Protein AF-A0A060BR61-F1 (afdb_monomer)

Structure (mmCIF, N/CA/C/O backbone)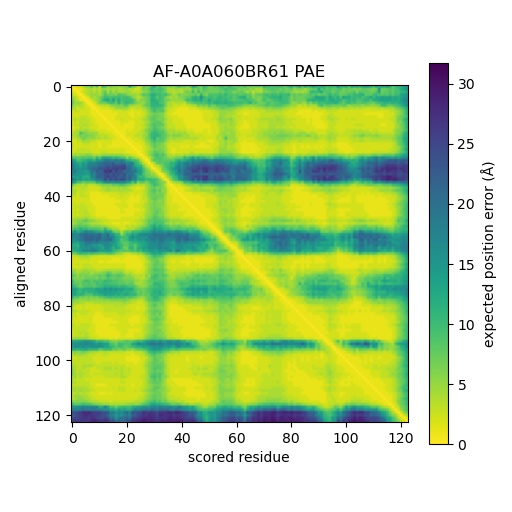:
data_AF-A0A060BR61-F1
#
_entry.id   AF-A0A060BR61-F1
#
loop_
_atom_site.group_PDB
_atom_site.id
_atom_site.type_symbol
_atom_site.label_atom_id
_atom_site.label_alt_id
_atom_site.label_comp_id
_atom_site.label_asym_id
_atom_site.label_entity_id
_atom_site.label_seq_id
_atom_site.pdbx_PDB_ins_code
_atom_site.Cartn_x
_atom_site.Cartn_y
_atom_site.Cartn_z
_atom_site.occupancy
_atom_site.B_iso_or_equiv
_atom_site.auth_seq_id
_atom_site.auth_comp_id
_atom_site.auth_asym_id
_atom_site.auth_atom_id
_atom_site.pdbx_PDB_model_num
ATOM 1 N N . MET A 1 1 ? -1.139 7.377 -6.584 1.00 82.25 1 MET A N 1
ATOM 2 C CA . MET A 1 1 ? -2.224 7.940 -5.753 1.00 82.25 1 MET A CA 1
ATOM 3 C C . MET A 1 1 ? -1.732 8.045 -4.324 1.00 82.25 1 MET A C 1
ATOM 5 O O . MET A 1 1 ? -1.124 7.089 -3.855 1.00 82.25 1 MET A O 1
ATOM 9 N N . LEU A 1 2 ? -1.977 9.178 -3.669 1.00 78.12 2 LEU A N 1
ATOM 10 C CA . LEU A 1 2 ? -1.682 9.394 -2.253 1.00 78.12 2 LEU A CA 1
ATOM 11 C C . LEU A 1 2 ? -2.965 9.173 -1.433 1.00 78.12 2 LEU A C 1
ATOM 13 O O . LEU A 1 2 ? -4.027 9.640 -1.842 1.00 78.12 2 LEU A O 1
ATOM 17 N N . VAL A 1 3 ? -2.879 8.437 -0.322 1.00 77.12 3 VAL A N 1
ATOM 18 C CA . VAL A 1 3 ? -4.018 8.139 0.564 1.00 77.12 3 VAL A CA 1
ATOM 19 C C . VAL A 1 3 ? -3.665 8.528 1.992 1.00 77.12 3 VAL A C 1
ATOM 21 O O . VAL A 1 3 ? -2.746 7.952 2.570 1.00 77.12 3 VAL A O 1
ATOM 24 N N . THR A 1 4 ? -4.419 9.465 2.567 1.00 73.75 4 THR A N 1
ATOM 25 C CA . THR A 1 4 ? -4.115 10.039 3.888 1.00 73.75 4 THR A CA 1
ATOM 26 C C . THR A 1 4 ? -5.360 10.203 4.777 1.00 73.75 4 THR A C 1
ATOM 28 O O . THR A 1 4 ? -5.331 10.926 5.766 1.00 73.75 4 THR A O 1
ATOM 31 N N . THR A 1 5 ? -6.486 9.560 4.461 1.00 74.62 5 THR A N 1
ATOM 32 C CA . THR A 1 5 ? -7.734 9.746 5.223 1.00 74.62 5 THR A CA 1
ATOM 33 C C . THR A 1 5 ? -7.819 8.836 6.460 1.00 74.62 5 THR A C 1
ATOM 35 O O . THR A 1 5 ? -7.505 7.647 6.357 1.00 74.62 5 THR A O 1
ATOM 38 N N .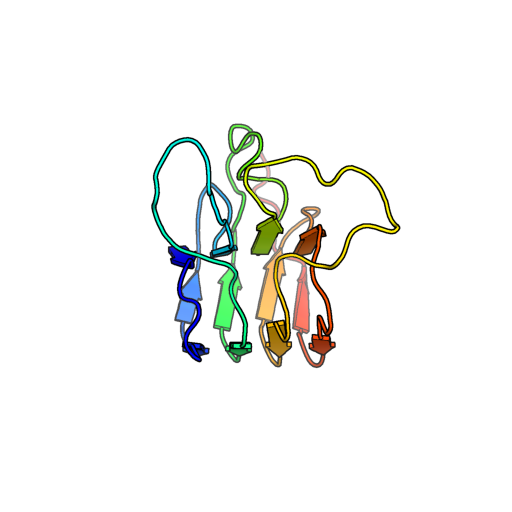 PRO A 1 6 ? -8.263 9.345 7.630 1.00 69.19 6 PRO A N 1
ATOM 39 C CA . PRO A 1 6 ? -8.574 8.507 8.784 1.00 69.19 6 PRO A CA 1
ATOM 40 C C . PRO A 1 6 ? -9.916 7.773 8.639 1.00 69.19 6 PRO A C 1
ATOM 42 O O . PRO A 1 6 ? -10.144 6.809 9.371 1.00 69.19 6 PRO A O 1
ATOM 45 N N . GLU A 1 7 ? -10.790 8.213 7.729 1.00 81.00 7 GLU A N 1
ATOM 46 C CA . GLU A 1 7 ? -12.071 7.564 7.440 1.00 81.00 7 GLU A CA 1
ATOM 47 C C . GLU A 1 7 ? -11.888 6.277 6.628 1.00 81.00 7 GLU A C 1
ATOM 49 O O . GLU A 1 7 ? -10.840 6.033 6.026 1.00 81.00 7 GLU A O 1
ATOM 54 N N . GLN A 1 8 ? -12.935 5.453 6.598 1.00 88.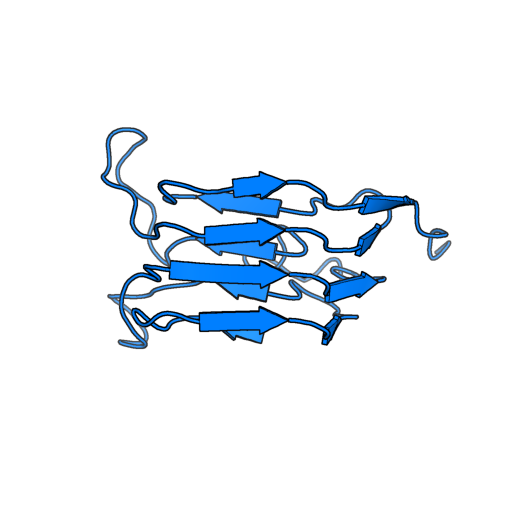94 8 GLN A N 1
ATOM 55 C CA . GLN A 1 8 ? -12.955 4.256 5.772 1.00 88.94 8 GLN A CA 1
ATOM 56 C C . GLN A 1 8 ? -12.845 4.632 4.290 1.00 88.94 8 GLN A C 1
ATOM 58 O O . GLN A 1 8 ? -13.641 5.415 3.775 1.00 88.94 8 GLN A O 1
ATOM 63 N N . ALA A 1 9 ? -11.899 4.012 3.588 1.00 92.25 9 ALA A N 1
ATOM 64 C CA . ALA A 1 9 ? -11.722 4.203 2.155 1.00 92.25 9 ALA A CA 1
ATOM 65 C C . ALA A 1 9 ? -11.670 2.870 1.398 1.00 92.25 9 ALA A C 1
ATOM 67 O O . ALA A 1 9 ? -11.226 1.840 1.914 1.00 92.25 9 ALA A O 1
ATOM 68 N N . VAL A 1 10 ? -12.122 2.900 0.141 1.00 96.44 10 VAL A N 1
ATOM 69 C CA . VAL A 1 10 ? -12.075 1.757 -0.778 1.00 96.44 10 VAL A CA 1
ATOM 70 C C . VAL A 1 10 ? -11.450 2.194 -2.097 1.00 96.44 10 VAL A C 1
ATOM 72 O O . VAL A 1 10 ? -11.871 3.173 -2.705 1.00 96.44 10 VAL A O 1
ATOM 75 N N . ILE A 1 11 ? -10.451 1.440 -2.544 1.00 97.19 11 ILE A N 1
ATOM 76 C CA . ILE A 1 11 ? -9.791 1.578 -3.840 1.00 97.19 11 ILE A CA 1
ATOM 77 C C . ILE A 1 11 ? -10.079 0.287 -4.594 1.00 97.19 11 ILE A C 1
ATOM 79 O O . ILE A 1 11 ? -9.443 -0.738 -4.339 1.00 97.19 11 ILE A O 1
ATOM 83 N N . GLU A 1 12 ? -11.068 0.318 -5.485 1.00 98.19 12 GLU A N 1
ATOM 84 C CA . GLU A 1 12 ? -11.547 -0.874 -6.184 1.00 98.19 12 GLU A CA 1
ATOM 85 C C . GLU A 1 12 ? -11.662 -0.681 -7.696 1.00 98.19 12 GLU A C 1
ATOM 87 O O . GLU A 1 12 ? -12.085 0.376 -8.157 1.00 98.19 12 GLU A O 1
ATOM 92 N N . GLY A 1 13 ? -11.299 -1.719 -8.460 1.00 97.00 13 GLY A N 1
ATOM 93 C CA . GLY A 1 13 ? -11.563 -1.792 -9.901 1.00 97.00 13 GLY A CA 1
ATOM 94 C C . GLY A 1 13 ? -10.697 -0.883 -10.775 1.00 97.00 13 GLY A C 1
ATOM 95 O O . GLY A 1 13 ? -11.072 -0.596 -11.910 1.00 97.00 13 GLY A O 1
ATOM 96 N N . ASN A 1 14 ? -9.553 -0.416 -10.272 1.00 97.88 14 ASN A N 1
ATOM 97 C CA . ASN A 1 14 ? -8.682 0.514 -10.990 1.00 97.88 14 ASN A CA 1
ATOM 98 C C . ASN A 1 14 ? -7.572 -0.205 -11.765 1.00 97.88 14 ASN A C 1
ATOM 100 O O . ASN A 1 14 ? -7.129 -1.296 -11.398 1.00 97.88 14 ASN A O 1
ATOM 104 N N . PHE A 1 15 ? -7.067 0.467 -12.799 1.00 96.94 15 PHE A N 1
ATOM 105 C CA . PHE A 1 15 ? -5.840 0.102 -13.499 1.00 96.94 15 PHE A CA 1
ATOM 106 C C . PHE A 1 15 ? -4.731 1.107 -13.169 1.00 96.94 15 PHE A C 1
ATOM 108 O O . PHE A 1 15 ? -4.924 2.314 -13.316 1.00 96.94 15 PHE A O 1
ATOM 115 N N . PHE A 1 16 ? -3.567 0.613 -12.752 1.00 94.56 16 PHE A N 1
ATOM 116 C CA . PHE A 1 16 ? -2.393 1.423 -12.439 1.00 94.56 16 PHE A CA 1
ATOM 117 C C . PHE A 1 16 ? -1.202 1.007 -13.304 1.00 94.56 16 PHE A C 1
ATOM 119 O O . PHE A 1 16 ? -0.860 -0.171 -13.359 1.00 94.56 16 PHE A O 1
ATOM 126 N N . SER A 1 17 ? -0.545 1.999 -13.910 1.00 91.75 17 SER A N 1
ATOM 127 C CA . SER A 1 17 ? 0.738 1.873 -14.609 1.00 91.75 17 SER A CA 1
ATOM 128 C C . SER A 1 17 ? 1.535 3.154 -14.376 1.00 91.75 17 SER A C 1
ATOM 130 O O . SER A 1 17 ? 1.243 4.192 -14.968 1.00 91.75 17 SER A O 1
ATOM 132 N N . THR A 1 18 ? 2.488 3.113 -13.445 1.00 87.19 18 THR A N 1
ATOM 133 C CA . THR A 1 18 ? 3.117 4.313 -12.864 1.00 87.19 18 THR A CA 1
ATOM 134 C C . THR A 1 18 ? 4.636 4.201 -12.797 1.00 87.19 18 THR A C 1
ATOM 136 O O . THR A 1 18 ? 5.176 3.150 -12.474 1.00 87.19 18 THR A O 1
ATOM 139 N N . ALA A 1 19 ? 5.343 5.313 -13.011 1.00 83.31 19 ALA A N 1
ATOM 140 C CA . ALA A 1 19 ? 6.804 5.348 -12.888 1.00 83.31 19 ALA A CA 1
ATOM 141 C C . ALA A 1 19 ? 7.302 5.114 -11.445 1.00 83.31 19 ALA A C 1
ATOM 143 O O . ALA A 1 19 ? 8.362 4.529 -11.251 1.00 83.31 19 ALA A O 1
ATOM 144 N N . GLY A 1 20 ? 6.530 5.555 -10.445 1.00 85.00 20 GLY A N 1
ATOM 145 C CA . GLY A 1 20 ? 6.765 5.317 -9.015 1.00 85.00 20 GLY A CA 1
ATOM 146 C C . GLY A 1 20 ? 5.704 4.401 -8.396 1.00 85.00 20 GLY A C 1
ATOM 147 O O . GLY A 1 20 ? 5.021 3.664 -9.118 1.00 85.00 20 GLY A O 1
ATOM 148 N N . ALA A 1 21 ? 5.549 4.455 -7.067 1.00 89.50 21 ALA A N 1
ATOM 149 C CA . ALA A 1 21 ? 4.502 3.708 -6.371 1.00 89.50 21 ALA A CA 1
ATOM 150 C C . ALA A 1 21 ? 3.114 4.051 -6.935 1.00 89.50 21 ALA A C 1
ATOM 152 O O . ALA A 1 21 ? 2.768 5.216 -7.149 1.00 89.50 21 ALA A O 1
ATOM 153 N N . ALA A 1 22 ? 2.304 3.022 -7.169 1.00 92.75 22 ALA A N 1
ATOM 154 C CA . ALA A 1 22 ? 0.930 3.192 -7.619 1.00 92.75 22 ALA A CA 1
ATOM 155 C C . ALA A 1 22 ? 0.060 3.761 -6.497 1.00 92.75 22 ALA A C 1
ATOM 157 O O . ALA A 1 22 ? -0.748 4.669 -6.718 1.00 92.75 22 ALA A O 1
ATOM 158 N N . ILE A 1 23 ? 0.260 3.249 -5.282 1.00 93.50 23 ILE A N 1
ATOM 159 C CA . ILE A 1 23 ? -0.415 3.703 -4.071 1.00 93.50 23 ILE A CA 1
ATOM 160 C C . ILE A 1 23 ? 0.649 3.994 -3.019 1.00 93.50 23 ILE A C 1
ATOM 162 O O . ILE A 1 23 ? 1.424 3.116 -2.643 1.00 93.50 23 ILE A O 1
ATOM 166 N N . LEU A 1 24 ? 0.655 5.234 -2.548 1.00 91.25 24 LEU A N 1
ATOM 167 C CA . LEU A 1 24 ? 1.464 5.696 -1.437 1.00 91.25 24 LEU A CA 1
ATOM 168 C C . LEU A 1 24 ? 0.517 6.030 -0.285 1.00 91.25 24 LEU A C 1
ATOM 170 O O . LEU A 1 24 ? -0.385 6.856 -0.430 1.00 91.25 24 LEU A O 1
ATOM 174 N N . ILE A 1 25 ? 0.692 5.340 0.834 1.00 89.50 25 ILE A N 1
ATOM 175 C CA . ILE A 1 25 ? -0.009 5.606 2.084 1.00 89.50 25 ILE A CA 1
ATOM 176 C C . ILE A 1 25 ? 1.010 6.249 3.008 1.00 89.50 25 ILE A C 1
ATOM 178 O O . ILE A 1 25 ? 1.883 5.565 3.552 1.00 89.50 25 ILE A O 1
ATOM 182 N N . GLU A 1 26 ? 0.899 7.564 3.124 1.00 83.19 26 GLU A N 1
ATOM 183 C CA . GLU A 1 26 ? 1.729 8.380 3.996 1.00 83.19 26 GLU A CA 1
ATOM 184 C C . GLU A 1 26 ? 0.884 9.038 5.083 1.00 83.19 26 GLU A C 1
ATOM 186 O O . GLU A 1 26 ? -0.346 9.057 5.038 1.00 83.19 26 GLU A O 1
ATOM 191 N N . GLY A 1 27 ? 1.558 9.537 6.109 1.00 69.88 27 GLY A N 1
ATOM 192 C CA . GLY A 1 27 ? 0.956 10.397 7.111 1.00 69.88 27 GLY A CA 1
ATOM 193 C C . GLY A 1 27 ? 2.045 11.225 7.755 1.00 69.88 27 GLY A C 1
ATOM 194 O O . GLY A 1 27 ? 3.107 10.699 8.107 1.00 69.88 27 GLY A O 1
ATOM 195 N N . ASP A 1 28 ? 1.790 12.521 7.854 1.00 62.41 28 ASP A N 1
ATOM 196 C CA . ASP A 1 28 ? 2.753 13.494 8.327 1.00 62.41 28 ASP A CA 1
ATOM 197 C C . ASP A 1 28 ? 2.131 14.393 9.390 1.00 62.41 28 ASP A C 1
ATOM 199 O O . ASP A 1 28 ? 1.115 15.047 9.166 1.00 62.41 28 ASP A O 1
ATOM 203 N N . ILE A 1 29 ? 2.764 14.406 10.560 1.00 53.00 29 ILE A N 1
ATOM 204 C CA . ILE A 1 29 ? 2.421 15.300 11.668 1.00 53.00 29 ILE A CA 1
ATOM 205 C C . ILE A 1 29 ? 3.317 16.548 11.709 1.00 53.00 29 ILE A C 1
ATOM 207 O O . ILE A 1 29 ? 3.012 17.454 12.477 1.00 53.00 29 ILE A O 1
ATOM 211 N N . ASN A 1 30 ? 4.392 16.619 10.906 1.00 47.53 30 ASN A N 1
ATOM 212 C CA . ASN A 1 30 ? 5.472 17.596 11.104 1.00 47.53 30 ASN A CA 1
ATOM 213 C C . ASN A 1 30 ? 5.721 18.573 9.937 1.00 47.53 30 ASN A C 1
ATOM 215 O O . ASN A 1 30 ? 6.090 19.710 10.221 1.00 47.53 30 ASN A O 1
ATOM 219 N N . TYR A 1 31 ? 5.560 18.190 8.664 1.00 44.75 31 TYR A N 1
ATOM 220 C CA . TYR A 1 31 ? 5.851 19.079 7.521 1.00 44.75 31 TYR A CA 1
ATOM 221 C C . TYR A 1 31 ? 4.604 19.577 6.782 1.00 44.75 31 TYR A C 1
ATOM 223 O O . TYR A 1 31 ? 4.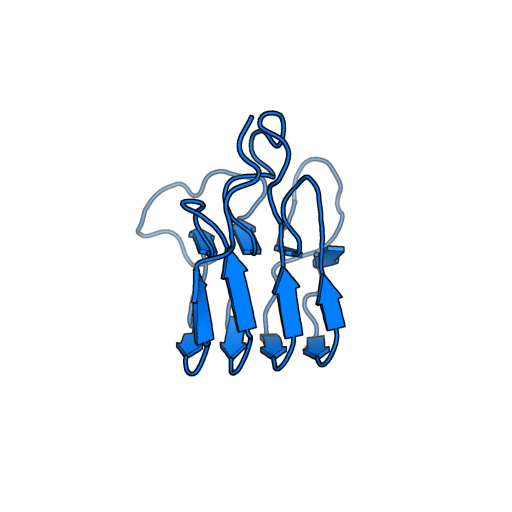551 20.753 6.425 1.00 44.75 31 TYR A O 1
ATOM 231 N N . TRP A 1 32 ? 3.602 18.725 6.573 1.00 49.84 32 TRP A N 1
ATOM 232 C CA . TRP A 1 32 ? 2.477 19.029 5.680 1.00 49.84 32 TRP A CA 1
ATOM 233 C C . TRP A 1 32 ? 1.112 19.137 6.367 1.00 49.84 32 TRP A C 1
ATOM 235 O O . TRP A 1 32 ? 0.138 19.469 5.700 1.00 49.84 32 TRP A O 1
ATOM 245 N N . PHE A 1 33 ? 1.022 18.898 7.687 1.00 52.97 33 PHE A N 1
ATOM 246 C CA . PHE A 1 33 ? -0.242 18.864 8.456 1.00 52.97 33 PHE A CA 1
ATOM 247 C C . PHE A 1 33 ? -1.347 18.025 7.780 1.00 52.97 33 PHE A C 1
ATOM 249 O O . PHE A 1 33 ? -2.534 18.241 8.027 1.00 52.97 33 PHE A O 1
ATOM 256 N N . GLU A 1 34 ? -0.970 17.106 6.884 1.00 48.69 34 GLU A N 1
ATOM 257 C CA . GLU A 1 34 ? -1.832 16.843 5.733 1.00 48.69 34 GLU A CA 1
ATOM 258 C C . GLU A 1 34 ? -2.985 15.919 6.079 1.00 48.69 34 GLU A C 1
ATOM 260 O O . GLU A 1 34 ? -4.071 16.133 5.558 1.00 48.69 34 GLU A O 1
ATOM 265 N N . SER A 1 35 ? -2.796 14.987 7.020 1.00 57.62 35 SER A N 1
ATOM 266 C CA . SER A 1 35 ? -3.871 14.304 7.748 1.00 57.62 35 SER A CA 1
ATOM 267 C C . SER A 1 35 ? -3.335 13.113 8.548 1.00 57.62 35 SER A C 1
ATOM 269 O O . SER A 1 35 ? -2.217 12.634 8.354 1.00 57.62 35 SER A O 1
ATOM 271 N N . GLY A 1 36 ? -4.137 12.678 9.523 1.00 68.75 36 GLY A N 1
ATOM 272 C CA . GLY A 1 36 ? -3.783 11.635 10.480 1.00 68.75 36 GLY A CA 1
ATOM 273 C C . GLY A 1 36 ? -3.728 10.218 9.901 1.00 68.75 36 GLY A C 1
ATOM 274 O O . GLY A 1 36 ? -3.997 9.958 8.734 1.00 68.75 36 GLY A O 1
ATOM 275 N N . ALA A 1 37 ? -3.387 9.278 10.774 1.00 83.50 37 ALA A N 1
ATOM 276 C CA . ALA A 1 37 ? -3.267 7.861 10.468 1.00 83.50 37 ALA A CA 1
ATOM 277 C C . ALA A 1 37 ? -4.468 7.265 9.709 1.00 83.50 37 ALA A C 1
ATOM 279 O O . ALA A 1 37 ? -5.594 7.321 10.195 1.00 83.50 37 ALA A O 1
ATOM 280 N N . VAL A 1 38 ? -4.201 6.574 8.594 1.00 89.25 38 VAL A N 1
ATOM 281 C CA . VAL A 1 38 ? -5.173 5.671 7.945 1.00 89.25 38 VAL A CA 1
ATOM 282 C C . VAL A 1 38 ? -5.620 4.565 8.905 1.00 89.25 38 VAL A C 1
ATOM 284 O O . VAL A 1 38 ? -4.775 3.860 9.469 1.00 89.25 38 VAL A O 1
ATOM 287 N N . THR A 1 39 ? -6.940 4.410 9.078 1.00 90.88 39 THR A N 1
ATOM 288 C CA . THR A 1 39 ? -7.513 3.488 10.077 1.00 90.88 39 THR A CA 1
ATOM 289 C C . THR A 1 39 ? -8.362 2.338 9.532 1.00 90.88 39 THR A C 1
ATOM 291 O O . THR A 1 39 ? -8.547 1.364 10.263 1.00 90.88 39 THR A O 1
ATOM 294 N N . ASP A 1 40 ? -8.848 2.421 8.289 1.00 93.50 40 ASP A N 1
ATOM 295 C CA . ASP A 1 40 ? -9.473 1.316 7.547 1.00 93.50 40 ASP A CA 1
ATOM 296 C C . ASP A 1 40 ? -9.398 1.602 6.043 1.00 93.50 40 ASP A C 1
ATOM 298 O O . ASP A 1 40 ? -9.966 2.576 5.545 1.00 93.50 40 ASP A O 1
ATOM 302 N N . LEU A 1 41 ? -8.678 0.754 5.312 1.00 96.25 41 LEU A N 1
ATOM 303 C CA . LEU A 1 41 ? -8.517 0.893 3.869 1.00 96.25 41 LEU A CA 1
ATOM 304 C C . LEU A 1 41 ? -8.625 -0.465 3.192 1.00 96.25 41 LEU A C 1
ATOM 306 O O . LEU A 1 41 ? -7.882 -1.390 3.516 1.00 96.25 41 LEU A O 1
ATOM 310 N N . LEU A 1 42 ? -9.494 -0.554 2.189 1.00 98.06 42 LEU A N 1
ATOM 311 C CA . LEU A 1 42 ? -9.621 -1.723 1.328 1.00 98.06 42 LEU A CA 1
ATOM 312 C C . LEU A 1 42 ? -9.123 -1.406 -0.084 1.00 98.06 42 LEU A C 1
ATOM 314 O O . LEU A 1 42 ? -9.725 -0.612 -0.795 1.00 98.06 42 LEU A O 1
ATOM 318 N N . ILE A 1 43 ? -8.047 -2.060 -0.509 1.00 98.38 43 ILE A N 1
ATOM 319 C CA . ILE A 1 43 ? -7.508 -2.015 -1.871 1.00 98.38 43 ILE A CA 1
ATOM 320 C C . ILE A 1 43 ? -7.839 -3.352 -2.524 1.00 98.38 43 ILE A C 1
ATOM 322 O O . ILE A 1 43 ? -7.207 -4.360 -2.195 1.00 98.38 43 ILE A O 1
ATOM 326 N N . ARG A 1 44 ? -8.825 -3.393 -3.427 1.00 98.62 44 ARG A N 1
ATOM 327 C CA . ARG A 1 44 ? -9.265 -4.666 -4.010 1.00 98.62 44 ARG A CA 1
ATOM 328 C C . ARG A 1 44 ? -9.549 -4.671 -5.499 1.00 98.62 44 ARG A C 1
ATOM 330 O O . ARG A 1 44 ? -9.973 -3.667 -6.050 1.00 98.62 44 ARG A O 1
ATOM 337 N N . LYS A 1 45 ? -9.384 -5.826 -6.149 1.00 98.44 45 LYS A N 1
ATOM 338 C CA . LYS A 1 45 ? -9.720 -6.017 -7.576 1.00 98.44 45 LYS A CA 1
ATOM 339 C C . LYS A 1 45 ? -9.111 -4.957 -8.503 1.00 98.44 45 LYS A C 1
ATOM 341 O O . LYS A 1 45 ? -9.698 -4.606 -9.524 1.00 98.44 45 LYS A O 1
ATOM 346 N N . ASN A 1 46 ? -7.952 -4.417 -8.138 1.00 98.44 46 ASN A N 1
ATOM 347 C CA . ASN A 1 46 ? -7.194 -3.514 -8.992 1.00 98.44 46 ASN A CA 1
ATOM 348 C C . ASN A 1 46 ? -6.172 -4.312 -9.804 1.00 98.44 46 ASN A C 1
ATOM 350 O O . ASN A 1 46 ? -5.710 -5.374 -9.377 1.00 98.44 46 ASN A O 1
ATOM 354 N N . ARG A 1 47 ? -5.780 -3.768 -10.954 1.00 97.25 47 ARG A N 1
ATOM 355 C CA . ARG A 1 47 ? -4.703 -4.296 -11.790 1.00 97.25 47 ARG A CA 1
ATOM 356 C C . ARG A 1 47 ? -3.534 -3.319 -11.787 1.00 97.25 47 ARG A C 1
ATOM 358 O O . ARG A 1 47 ? -3.665 -2.197 -12.266 1.00 97.25 47 ARG A O 1
ATOM 365 N N . PHE A 1 48 ? -2.402 -3.757 -11.253 1.00 95.31 48 PHE A N 1
ATOM 366 C CA . PHE A 1 48 ? -1.141 -3.022 -11.245 1.00 95.31 48 PHE A CA 1
ATOM 367 C C . PHE A 1 48 ? -0.225 -3.633 -12.298 1.00 95.31 48 PHE A C 1
ATOM 369 O O . PHE A 1 48 ? 0.135 -4.802 -12.184 1.00 95.31 48 PHE A O 1
ATOM 376 N N . GLU A 1 49 ? 0.140 -2.878 -13.323 1.00 92.75 49 GLU A N 1
ATOM 377 C CA . GLU A 1 49 ? 0.954 -3.361 -14.436 1.00 92.75 49 GLU A CA 1
ATOM 378 C C . GLU A 1 49 ? 2.047 -2.349 -14.747 1.00 92.75 49 GLU A C 1
ATOM 380 O O . GLU A 1 49 ? 1.768 -1.166 -14.908 1.00 92.75 49 GLU A O 1
ATOM 385 N N . ASN A 1 50 ? 3.297 -2.813 -14.820 1.00 87.12 50 ASN A N 1
ATOM 386 C CA . ASN A 1 50 ? 4.454 -1.967 -15.139 1.00 87.12 50 ASN A CA 1
ATOM 387 C C . ASN A 1 50 ? 4.624 -0.757 -14.194 1.00 87.12 50 ASN A C 1
ATOM 389 O O . ASN A 1 50 ? 5.138 0.293 -14.584 1.00 87.12 50 ASN A O 1
ATOM 393 N N . CYS A 1 51 ? 4.191 -0.907 -12.939 1.00 88.06 51 CYS A N 1
ATOM 394 C CA . CYS A 1 51 ? 4.476 0.046 -11.872 1.00 88.06 51 CYS A CA 1
ATOM 395 C C . CYS A 1 51 ? 5.955 -0.012 -11.460 1.00 88.06 51 CYS A C 1
ATOM 397 O O . CYS A 1 51 ? 6.591 -1.053 -11.610 1.00 88.06 51 CYS A O 1
ATOM 399 N N . LEU A 1 52 ? 6.471 1.081 -10.885 1.00 83.50 52 LEU A N 1
ATOM 400 C CA . LEU A 1 52 ? 7.889 1.247 -10.526 1.00 83.50 52 LEU A CA 1
ATOM 401 C C . LEU A 1 52 ? 8.860 1.189 -11.717 1.00 83.50 52 LEU A C 1
ATOM 403 O O . LEU A 1 52 ? 10.004 0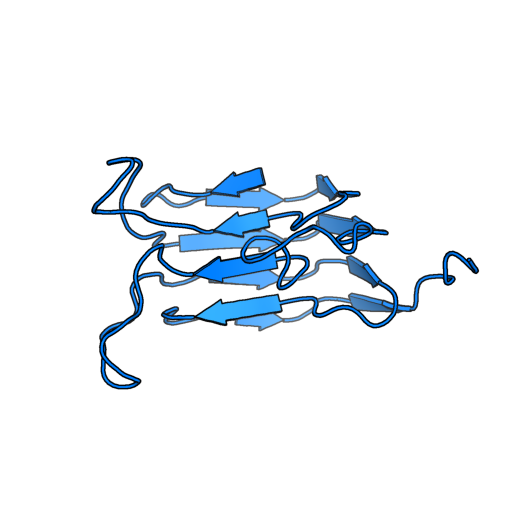.768 -11.574 1.00 83.50 52 LEU A O 1
ATOM 407 N N . SER A 1 53 ? 8.436 1.637 -12.899 1.00 73.88 53 SER A N 1
ATOM 408 C CA . SER A 1 53 ? 9.287 1.598 -14.096 1.00 73.88 53 SER A CA 1
ATOM 409 C C . SER A 1 53 ? 10.468 2.583 -14.088 1.00 73.88 53 SER A C 1
ATOM 411 O O . SER A 1 53 ? 11.328 2.497 -14.962 1.00 73.88 53 SER A O 1
ATOM 413 N N . SER A 1 54 ? 10.553 3.509 -13.123 1.00 68.94 54 SER A N 1
ATOM 414 C CA . SER A 1 54 ? 11.678 4.444 -12.993 1.00 68.94 54 SER A CA 1
ATOM 415 C C . SER A 1 54 ? 12.605 4.081 -11.832 1.00 68.94 54 SER A C 1
ATOM 417 O O . SER A 1 54 ? 12.184 4.022 -10.678 1.00 68.94 54 SER A O 1
ATOM 419 N N . ALA A 1 55 ? 13.907 3.962 -12.121 1.00 58.59 55 ALA A N 1
ATOM 420 C CA . ALA A 1 55 ? 14.962 3.777 -11.118 1.00 58.59 55 ALA A CA 1
ATOM 421 C C . ALA A 1 55 ? 15.107 4.969 -10.142 1.00 58.59 55 ALA A C 1
ATOM 423 O O . ALA A 1 55 ? 15.756 4.845 -9.106 1.00 58.59 55 ALA A O 1
ATOM 424 N N . TYR A 1 56 ? 14.494 6.119 -10.449 1.00 55.44 56 TYR A N 1
ATOM 425 C CA . TYR A 1 56 ? 14.576 7.354 -9.657 1.00 55.44 56 TYR A CA 1
ATOM 426 C C . TYR A 1 56 ? 13.469 7.514 -8.610 1.00 55.44 56 TYR A C 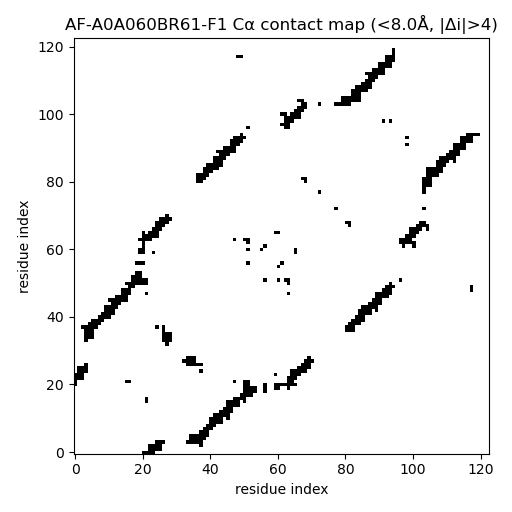1
ATOM 428 O O . TYR A 1 56 ? 13.312 8.593 -8.045 1.00 55.44 56 TYR A O 1
ATOM 436 N N . ALA A 1 57 ? 12.689 6.473 -8.322 1.00 56.16 57 ALA A N 1
ATOM 437 C CA . ALA A 1 57 ? 11.534 6.608 -7.438 1.00 56.16 57 ALA A CA 1
ATOM 438 C C . ALA A 1 57 ? 11.885 6.876 -5.949 1.00 56.16 57 ALA A C 1
ATOM 440 O O . ALA A 1 57 ? 10.989 7.171 -5.158 1.00 56.16 57 ALA A O 1
ATOM 441 N N . GLY A 1 58 ? 13.171 6.853 -5.567 1.00 62.22 58 GLY A N 1
ATOM 442 C CA . GLY A 1 58 ? 13.645 7.296 -4.250 1.00 62.22 58 GLY A CA 1
ATOM 443 C C . GLY A 1 58 ? 12.934 6.594 -3.085 1.00 62.22 58 GLY A C 1
ATOM 444 O O . GLY A 1 58 ? 12.580 5.418 -3.171 1.00 62.22 58 GLY A O 1
ATOM 445 N N . ASP A 1 59 ? 12.685 7.314 -1.987 1.00 58.22 59 ASP A N 1
ATOM 446 C CA . ASP A 1 59 ? 11.978 6.759 -0.821 1.00 58.22 59 ASP A CA 1
ATOM 447 C C . ASP A 1 59 ? 10.471 6.518 -1.046 1.00 58.22 59 ASP A C 1
ATOM 449 O O . ASP A 1 59 ? 9.871 5.730 -0.309 1.00 58.22 59 ASP A O 1
ATOM 453 N N . TRP A 1 60 ? 9.880 7.106 -2.093 1.00 57.91 60 TRP A N 1
ATOM 454 C CA . TRP A 1 60 ? 8.481 6.906 -2.509 1.00 57.91 60 TRP A CA 1
ATOM 455 C C . TRP A 1 60 ? 8.303 5.730 -3.484 1.00 57.91 60 TRP A C 1
ATOM 457 O O . TRP A 1 60 ? 7.197 5.441 -3.934 1.00 57.91 60 TRP A O 1
ATOM 467 N N . GLY A 1 61 ? 9.400 5.052 -3.825 1.00 65.75 61 GLY A N 1
ATOM 468 C CA . GLY A 1 61 ? 9.487 4.008 -4.844 1.00 65.75 61 GLY A CA 1
ATOM 469 C C . GLY A 1 61 ? 9.795 2.617 -4.320 1.00 65.75 61 GLY A C 1
ATOM 470 O O . GLY A 1 61 ? 10.201 1.751 -5.088 1.00 65.75 61 GLY A O 1
ATOM 471 N N . ARG A 1 62 ? 9.672 2.391 -3.011 1.00 78.31 62 ARG A N 1
ATOM 472 C CA . ARG A 1 62 ? 10.116 1.132 -2.393 1.00 78.31 62 ARG A CA 1
ATOM 473 C C . ARG A 1 62 ? 9.297 -0.085 -2.817 1.00 78.31 62 ARG A C 1
ATOM 475 O O . ARG A 1 62 ? 9.793 -1.201 -2.702 1.00 78.31 62 ARG A O 1
ATOM 482 N N . ALA A 1 63 ? 8.054 0.125 -3.244 1.00 91.00 63 ALA A N 1
ATOM 483 C CA . ALA A 1 63 ? 7.148 -0.921 -3.694 1.00 91.00 63 ALA A CA 1
ATOM 484 C C . ALA A 1 63 ? 6.002 -0.347 -4.543 1.00 91.00 63 ALA A C 1
ATOM 486 O O . ALA A 1 63 ? 5.749 0.858 -4.514 1.00 91.00 63 ALA A O 1
ATOM 487 N N . VAL A 1 64 ? 5.283 -1.211 -5.268 1.00 93.12 64 VAL A N 1
ATOM 488 C CA . VAL A 1 64 ? 4.056 -0.831 -6.000 1.00 93.12 64 VAL A CA 1
ATOM 489 C C . VAL A 1 64 ? 3.031 -0.195 -5.056 1.00 93.12 64 VAL A C 1
ATOM 491 O O . VAL A 1 64 ? 2.430 0.826 -5.394 1.00 93.12 64 VAL A O 1
ATOM 494 N N . ILE A 1 65 ? 2.863 -0.777 -3.866 1.00 94.19 65 ILE A N 1
ATOM 495 C CA . ILE A 1 65 ? 2.110 -0.203 -2.751 1.00 94.19 65 ILE A CA 1
ATOM 496 C C . ILE A 1 65 ? 3.082 0.033 -1.594 1.00 94.19 65 ILE A C 1
ATOM 498 O O . ILE A 1 65 ? 3.658 -0.917 -1.056 1.00 94.19 65 ILE A O 1
ATOM 502 N N . ALA A 1 66 ? 3.256 1.292 -1.198 1.00 92.50 66 ALA A N 1
ATOM 503 C CA . ALA A 1 66 ? 4.130 1.684 -0.098 1.00 92.50 66 ALA A CA 1
ATOM 504 C C . ALA A 1 66 ? 3.312 2.276 1.057 1.00 92.50 66 ALA A C 1
ATOM 506 O O . ALA A 1 66 ? 2.512 3.184 0.849 1.00 92.50 66 ALA A O 1
ATOM 507 N N . ILE A 1 67 ? 3.520 1.760 2.271 1.00 91.69 67 ILE A N 1
ATOM 508 C CA . ILE A 1 67 ? 2.820 2.169 3.494 1.00 91.69 67 ILE A CA 1
ATOM 509 C C . ILE A 1 67 ? 3.845 2.568 4.547 1.00 91.69 67 ILE A C 1
ATOM 511 O O . ILE A 1 67 ? 4.615 1.719 5.015 1.00 91.69 67 ILE A O 1
ATOM 515 N N . ARG A 1 68 ? 3.875 3.846 4.924 1.00 87.38 68 ARG A N 1
ATOM 516 C CA . ARG A 1 68 ? 4.782 4.341 5.960 1.00 87.38 68 ARG A CA 1
ATOM 517 C C . ARG A 1 68 ? 4.361 5.713 6.492 1.00 87.38 68 ARG A C 1
ATOM 519 O O . ARG A 1 68 ? 3.958 6.558 5.706 1.00 87.38 68 ARG A O 1
ATOM 526 N N . PRO A 1 69 ? 4.582 6.007 7.780 1.00 84.50 69 PRO A N 1
ATOM 527 C CA . PRO A 1 69 ? 4.609 7.394 8.226 1.00 84.50 69 PRO A CA 1
ATOM 528 C C . PRO A 1 69 ? 5.802 8.161 7.614 1.00 84.50 69 PRO A C 1
ATOM 530 O O . PRO A 1 69 ? 6.813 7.558 7.214 1.00 84.50 69 PRO A O 1
ATOM 533 N N . SER A 1 70 ? 5.698 9.494 7.580 1.00 79.06 70 SER A N 1
ATOM 534 C CA . SER A 1 70 ? 6.796 10.399 7.198 1.00 79.06 70 SER A CA 1
ATOM 535 C C . SER A 1 70 ? 7.958 10.336 8.199 1.00 79.06 70 SER A C 1
ATOM 537 O O . SER A 1 70 ? 9.122 10.470 7.823 1.00 79.06 70 SER A O 1
ATOM 539 N N . PHE A 1 71 ? 7.655 10.055 9.470 1.00 78.12 71 PHE A N 1
ATOM 540 C CA . PHE A 1 71 ? 8.632 9.889 10.541 1.00 78.12 71 PHE A CA 1
ATOM 541 C C . PHE A 1 71 ? 9.127 8.439 10.677 1.00 78.12 71 PHE A C 1
ATOM 543 O O . PHE A 1 71 ? 8.528 7.479 10.186 1.00 78.12 71 PHE A O 1
ATOM 550 N N . GLN A 1 72 ? 10.252 8.273 11.369 1.00 78.44 72 GLN A N 1
ATOM 551 C CA . GLN A 1 72 ? 10.787 6.970 11.748 1.00 78.44 72 GLN A CA 1
ATOM 552 C C . GLN A 1 72 ? 10.215 6.588 13.124 1.00 78.44 72 GLN A C 1
ATOM 554 O O . GLN A 1 72 ? 10.452 7.331 14.070 1.00 78.44 72 GLN A O 1
ATOM 559 N N . PRO A 1 73 ? 9.476 5.471 13.265 1.00 77.44 73 PRO A N 1
ATOM 560 C CA . PRO A 1 73 ? 9.074 4.984 14.582 1.00 77.44 73 PRO A CA 1
ATOM 561 C C . PRO A 1 73 ? 10.302 4.689 15.451 1.00 77.44 73 PRO A C 1
ATOM 563 O O . PRO A 1 73 ? 11.297 4.172 14.933 1.00 77.44 73 PRO A O 1
ATOM 566 N N . ASP A 1 74 ? 10.198 4.969 16.750 1.00 79.94 74 ASP A N 1
ATOM 567 C CA . ASP A 1 74 ? 11.293 4.834 17.724 1.00 79.94 74 ASP A CA 1
ATOM 568 C C . ASP A 1 74 ? 11.774 3.383 17.902 1.00 79.94 74 ASP A C 1
ATOM 570 O O . ASP A 1 74 ? 12.892 3.139 18.353 1.00 79.94 74 ASP A 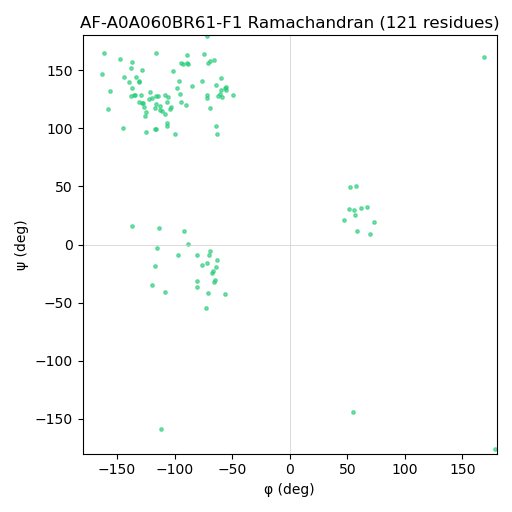O 1
ATOM 574 N N . GLY A 1 75 ? 10.954 2.401 17.521 1.00 78.81 75 GLY A N 1
ATOM 575 C CA . GLY A 1 75 ? 11.337 0.996 17.507 1.00 78.81 75 GLY A CA 1
ATOM 576 C C . GLY A 1 75 ? 10.210 0.066 17.070 1.00 78.81 75 GLY A C 1
ATOM 577 O O . GLY A 1 75 ? 9.117 0.497 16.708 1.00 78.81 75 GLY A O 1
ATOM 578 N N . VAL A 1 76 ? 10.482 -1.239 17.115 1.00 75.44 76 VAL A N 1
ATOM 579 C CA . VAL A 1 76 ? 9.488 -2.294 16.832 1.00 75.44 76 VAL A CA 1
ATOM 580 C C . VAL A 1 76 ? 8.361 -2.358 17.868 1.00 75.44 76 VAL A C 1
ATOM 582 O O . VAL A 1 76 ? 7.272 -2.805 17.532 1.00 75.44 76 VAL A O 1
ATOM 585 N N . GLU A 1 77 ? 8.598 -1.856 19.082 1.00 80.19 77 GLU A N 1
ATOM 586 C CA . GLU A 1 77 ? 7.604 -1.779 20.164 1.00 80.19 77 GLU A CA 1
ATOM 587 C C . GLU A 1 77 ? 6.654 -0.575 20.031 1.00 80.19 77 GLU A C 1
ATOM 589 O O . GLU A 1 77 ? 5.681 -0.456 20.776 1.00 80.19 77 GLU A O 1
ATOM 594 N N . SER A 1 78 ? 6.924 0.353 19.104 1.00 83.69 78 SER A N 1
ATOM 595 C CA . SER A 1 78 ? 6.057 1.510 18.886 1.00 83.69 78 SER A CA 1
ATOM 596 C C . SER A 1 78 ? 4.683 1.067 18.382 1.00 83.69 78 SER A C 1
ATOM 598 O O . SER A 1 78 ? 4.572 0.230 17.483 1.00 83.69 78 SER A O 1
ATOM 600 N N . ALA A 1 79 ? 3.626 1.682 18.920 1.00 84.81 79 ALA A N 1
ATOM 601 C CA . ALA A 1 79 ? 2.270 1.448 18.441 1.00 84.81 79 ALA A CA 1
ATOM 602 C C . ALA A 1 79 ? 2.182 1.720 16.924 1.00 84.81 79 ALA A C 1
ATOM 604 O O . ALA A 1 79 ? 2.713 2.737 16.458 1.00 84.81 79 ALA A O 1
ATOM 605 N N . PRO A 1 80 ? 1.513 0.850 16.142 1.00 88.94 80 PRO A N 1
ATOM 606 C CA . PRO A 1 80 ? 1.361 1.076 14.715 1.00 88.94 80 PRO A CA 1
ATOM 607 C C . PRO A 1 80 ? 0.640 2.390 14.427 1.00 88.94 80 PRO A C 1
ATOM 609 O O . PRO A 1 80 ? -0.407 2.677 15.011 1.00 88.94 80 PRO A O 1
ATOM 612 N N . TYR A 1 81 ? 1.190 3.165 13.498 1.00 89.19 81 TYR A N 1
ATOM 613 C CA . TYR A 1 81 ? 0.608 4.428 13.074 1.00 89.19 81 TYR A CA 1
ATOM 614 C C . TYR A 1 81 ? -0.641 4.171 12.227 1.00 89.19 81 TYR A C 1
ATOM 616 O O . TYR A 1 81 ? -1.726 4.611 12.589 1.00 89.19 81 TYR A O 1
ATOM 624 N N . HIS A 1 82 ? -0.517 3.378 11.161 1.00 91.56 82 HIS A N 1
ATOM 625 C CA . HIS A 1 82 ? -1.647 2.954 10.335 1.00 91.56 82 HIS A CA 1
ATOM 626 C C . HIS A 1 82 ? -2.276 1.661 10.864 1.00 91.56 82 HIS A C 1
ATOM 628 O O . HIS A 1 82 ? -1.612 0.845 11.511 1.00 91.56 82 HIS A O 1
ATOM 634 N N . ARG A 1 83 ? -3.552 1.424 10.549 1.00 93.19 83 ARG A N 1
ATOM 635 C CA . ARG A 1 83 ? -4.226 0.168 10.903 1.00 93.19 83 ARG A CA 1
ATOM 636 C C . ARG A 1 83 ? -5.281 -0.274 9.893 1.00 93.19 83 ARG A C 1
ATOM 638 O O . ARG A 1 83 ? -5.771 0.533 9.114 1.00 93.19 83 ARG A O 1
ATOM 645 N N . ASN A 1 84 ? -5.602 -1.568 9.938 1.00 95.50 84 ASN A N 1
ATOM 646 C CA . ASN A 1 84 ? -6.667 -2.244 9.187 1.00 95.50 84 ASN A CA 1
ATOM 647 C C . ASN A 1 84 ? -6.626 -1.992 7.673 1.00 95.50 84 ASN A C 1
ATOM 649 O O . ASN A 1 84 ? -7.633 -1.669 7.045 1.00 95.50 84 ASN A O 1
ATOM 653 N N . ILE A 1 85 ? -5.450 -2.169 7.076 1.00 97.00 85 ILE A N 1
ATOM 654 C CA . ILE A 1 85 ? -5.280 -2.068 5.627 1.00 97.00 85 ILE A CA 1
ATOM 655 C C . ILE A 1 85 ? -5.399 -3.468 5.023 1.00 97.00 85 ILE A C 1
ATOM 657 O O . ILE A 1 85 ? -4.654 -4.382 5.380 1.00 97.00 85 ILE A O 1
ATOM 661 N N . ARG A 1 86 ? -6.337 -3.640 4.095 1.00 98.31 86 ARG A N 1
ATOM 662 C CA . ARG A 1 86 ? -6.624 -4.897 3.400 1.00 98.31 86 ARG A CA 1
ATOM 663 C C . ARG A 1 86 ? -6.331 -4.735 1.918 1.00 98.31 86 ARG A C 1
ATOM 665 O O . ARG A 1 86 ? -6.908 -3.879 1.259 1.00 98.31 86 ARG A O 1
ATOM 672 N N . ILE A 1 87 ? -5.432 -5.560 1.399 1.00 98.50 87 ILE A N 1
ATOM 673 C CA . ILE A 1 87 ? -5.020 -5.592 -0.003 1.00 98.50 87 ILE A CA 1
ATOM 674 C C . ILE A 1 87 ? -5.426 -6.958 -0.549 1.00 98.50 87 ILE A C 1
ATOM 676 O O . ILE A 1 87 ? -4.766 -7.966 -0.276 1.00 98.50 87 ILE A O 1
ATOM 680 N N . GLU A 1 88 ? -6.550 -7.002 -1.257 1.00 98.56 88 GLU A N 1
ATOM 681 C CA . GLU A 1 88 ? -7.264 -8.246 -1.547 1.00 98.56 88 GLU A CA 1
ATOM 682 C C . GLU A 1 88 ? -7.620 -8.400 -3.025 1.00 98.56 88 GLU A C 1
ATOM 684 O O . GLU A 1 88 ? -8.062 -7.455 -3.661 1.00 98.56 88 GLU A O 1
ATOM 689 N N . GLU A 1 89 ? -7.489 -9.605 -3.583 1.00 98.56 89 GLU A N 1
ATOM 690 C CA . GLU A 1 89 ? -7.994 -9.913 -4.938 1.00 98.56 89 GLU A CA 1
ATOM 691 C C . GLU A 1 89 ? -7.441 -8.997 -6.053 1.00 98.56 89 GLU A C 1
ATOM 693 O O . GLU A 1 89 ? -8.090 -8.799 -7.077 1.00 98.56 89 GLU A O 1
ATOM 698 N N . ASN A 1 90 ? -6.260 -8.400 -5.873 1.00 98.56 90 ASN A N 1
ATOM 699 C CA . ASN A 1 90 ? -5.621 -7.574 -6.898 1.00 98.56 90 ASN A CA 1
ATOM 700 C C . ASN A 1 90 ? -4.741 -8.425 -7.821 1.00 98.56 90 ASN A C 1
ATOM 702 O O . ASN A 1 90 ? -4.209 -9.457 -7.411 1.00 98.56 90 ASN A O 1
ATOM 706 N N . THR A 1 91 ? -4.511 -7.953 -9.042 1.00 97.69 91 THR A N 1
ATOM 707 C CA . THR A 1 91 ? -3.544 -8.542 -9.975 1.00 97.69 91 THR A CA 1
ATOM 708 C C . THR A 1 91 ? -2.318 -7.644 -10.077 1.00 97.69 91 THR A C 1
ATOM 710 O O . THR A 1 91 ? -2.432 -6.483 -10.465 1.00 97.69 91 THR A O 1
ATOM 713 N N . PHE A 1 92 ? -1.142 -8.190 -9.779 1.00 95.12 92 PHE A N 1
ATOM 714 C CA . PHE A 1 92 ? 0.145 -7.523 -9.955 1.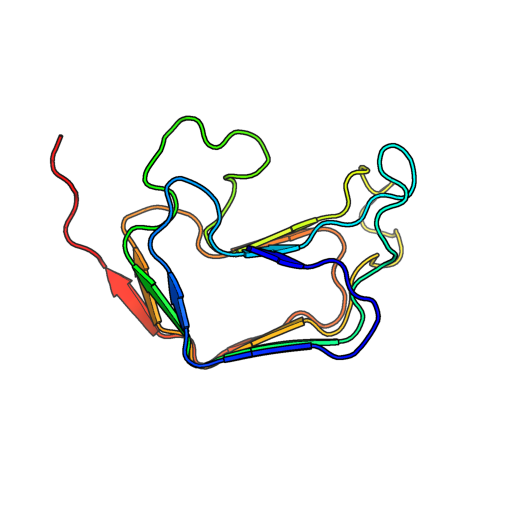00 95.12 92 PHE A CA 1
ATOM 715 C C . PHE A 1 92 ? 0.890 -8.166 -11.123 1.00 95.12 92 PHE A C 1
ATOM 717 O O . PHE A 1 92 ? 1.299 -9.322 -11.037 1.00 95.12 92 PHE A O 1
ATOM 724 N N . VAL A 1 93 ? 1.058 -7.420 -12.212 1.00 93.12 93 VAL A N 1
ATOM 725 C CA . VAL A 1 93 ? 1.889 -7.778 -13.363 1.00 93.12 93 VAL A CA 1
ATOM 726 C C . VAL A 1 93 ? 3.216 -7.035 -13.215 1.00 93.12 93 VAL A C 1
ATOM 728 O O . VAL A 1 93 ? 3.320 -5.855 -13.551 1.00 93.12 93 VAL A O 1
ATOM 731 N N . ALA A 1 94 ? 4.215 -7.706 -12.644 1.00 78.94 94 ALA A N 1
ATOM 732 C CA . ALA A 1 94 ? 5.488 -7.094 -12.265 1.00 78.94 94 ALA A CA 1
ATOM 733 C C . ALA A 1 94 ? 6.684 -7.982 -12.637 1.00 78.94 94 ALA A C 1
ATOM 735 O O . ALA A 1 94 ? 6.553 -9.201 -12.777 1.00 78.94 94 ALA A O 1
ATOM 736 N N . PHE A 1 95 ? 7.855 -7.364 -12.788 1.00 67.38 95 PHE A N 1
ATOM 737 C CA . PHE A 1 95 ? 9.128 -8.047 -13.015 1.00 67.38 95 PHE A CA 1
ATOM 738 C C . PHE A 1 95 ? 10.126 -7.581 -11.950 1.00 67.38 95 PHE A C 1
ATOM 740 O O . PHE A 1 95 ? 10.496 -6.418 -11.937 1.00 67.38 95 PHE A O 1
ATOM 747 N N . ASP A 1 96 ? 10.490 -8.465 -11.022 1.00 73.56 96 ASP A N 1
ATOM 748 C CA . ASP A 1 96 ? 11.574 -8.312 -10.036 1.00 73.56 96 ASP A CA 1
ATOM 749 C C . ASP A 1 96 ? 11.522 -7.105 -9.058 1.00 73.56 96 ASP A C 1
ATOM 751 O O . ASP A 1 96 ? 12.474 -6.881 -8.310 1.00 73.56 96 ASP A O 1
ATOM 755 N N . TYR A 1 97 ? 10.399 -6.378 -8.965 1.00 77.31 97 TYR A N 1
ATOM 756 C CA . TYR A 1 97 ? 10.205 -5.293 -7.985 1.00 77.31 97 TYR A CA 1
ATOM 757 C C . TYR A 1 97 ? 9.352 -5.706 -6.772 1.00 77.31 97 TYR A C 1
ATOM 759 O O . TYR A 1 97 ? 8.423 -6.510 -6.909 1.00 77.31 97 TYR A O 1
ATOM 767 N N . PRO A 1 98 ? 9.587 -5.116 -5.581 1.00 88.69 98 PRO A N 1
ATOM 768 C CA . PRO A 1 98 ? 8.723 -5.321 -4.424 1.00 88.69 98 PRO A CA 1
ATOM 769 C C . PRO A 1 98 ? 7.285 -4.857 -4.701 1.00 88.69 98 PRO A C 1
ATOM 771 O O . PRO A 1 98 ? 7.035 -3.726 -5.116 1.00 88.69 98 PRO A O 1
ATOM 774 N N . VAL A 1 99 ? 6.307 -5.719 -4.425 1.00 92.00 99 VAL A N 1
ATOM 775 C CA . VAL A 1 99 ? 4.882 -5.371 -4.571 1.00 92.00 99 VAL A CA 1
ATOM 776 C C . VAL A 1 99 ? 4.368 -4.574 -3.374 1.00 92.00 99 VAL A C 1
ATOM 778 O O . VAL A 1 99 ? 3.571 -3.651 -3.536 1.00 92.00 99 VAL A O 1
ATOM 781 N N . LEU A 1 100 ? 4.849 -4.900 -2.175 1.00 93.94 100 LEU A N 1
ATOM 782 C CA . LEU A 1 100 ? 4.402 -4.289 -0.932 1.00 93.94 100 LEU A CA 1
ATOM 783 C C . LEU A 1 100 ? 5.594 -3.943 -0.044 1.00 93.94 100 LEU A C 1
ATOM 785 O O . LEU A 1 100 ? 6.418 -4.799 0.271 1.00 93.94 100 LEU A O 1
ATOM 789 N N . TYR A 1 101 ? 5.627 -2.697 0.411 1.00 92.75 101 TYR A N 1
ATO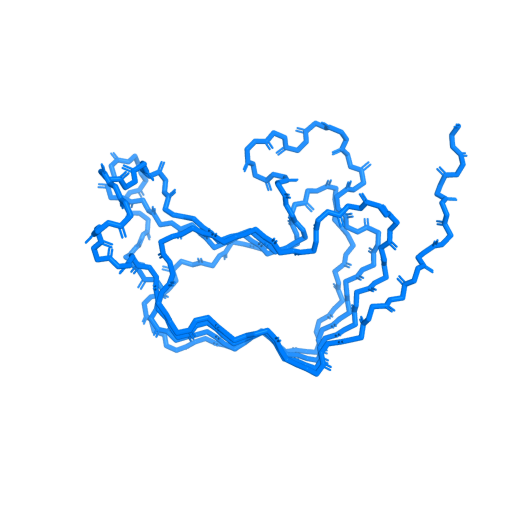M 790 C CA . TYR A 1 101 ? 6.478 -2.239 1.499 1.00 92.75 101 TYR A CA 1
ATOM 791 C C . TYR A 1 101 ? 5.577 -1.646 2.576 1.00 92.75 101 TYR A C 1
ATOM 793 O O . TYR A 1 101 ? 4.786 -0.751 2.287 1.00 92.75 101 TYR A O 1
ATOM 801 N N . ALA A 1 102 ? 5.691 -2.128 3.812 1.00 91.75 102 ALA A N 1
ATOM 802 C CA . ALA A 1 102 ? 4.864 -1.660 4.915 1.00 91.75 102 ALA A CA 1
ATOM 803 C C . ALA A 1 102 ? 5.685 -1.458 6.189 1.00 91.75 102 ALA A C 1
ATOM 805 O O . ALA A 1 102 ? 6.488 -2.308 6.574 1.00 91.75 102 ALA A O 1
ATOM 806 N N . ARG A 1 103 ? 5.455 -0.329 6.859 1.00 90.12 103 ARG A N 1
ATOM 807 C CA . ARG A 1 103 ? 6.046 0.019 8.152 1.00 90.12 103 ARG A CA 1
ATOM 808 C C . ARG A 1 103 ? 5.002 0.690 9.035 1.00 90.12 103 ARG A C 1
ATOM 810 O O . ARG A 1 103 ? 4.282 1.565 8.570 1.00 90.12 103 ARG A O 1
ATOM 817 N N . SER A 1 104 ? 5.005 0.345 10.325 1.00 90.69 104 SER A N 1
ATOM 818 C CA . SER A 1 104 ? 4.099 0.924 11.327 1.00 90.69 104 SER A CA 1
ATOM 819 C C . SER A 1 104 ? 2.622 0.732 10.954 1.00 90.69 104 SER A C 1
ATOM 821 O O . SER A 1 104 ? 1.845 1.683 10.909 1.00 90.69 104 SER A O 1
ATOM 823 N N . VAL A 1 105 ? 2.250 -0.515 10.634 1.00 92.56 105 VAL A N 1
ATOM 824 C CA . VAL A 1 105 ? 0.884 -0.896 10.244 1.00 92.56 105 VAL A CA 1
ATOM 825 C C . VAL A 1 105 ? 0.405 -2.070 11.093 1.00 92.56 105 VAL A C 1
ATOM 827 O O . VAL A 1 105 ? 1.030 -3.128 11.085 1.00 92.56 105 VAL A O 1
ATOM 830 N N . GLY A 1 106 ? -0.708 -1.901 11.804 1.00 93.56 106 GLY A N 1
ATOM 831 C CA . GLY A 1 106 ? -1.388 -2.970 12.540 1.00 93.56 106 GLY A CA 1
ATOM 832 C C . GLY A 1 106 ? -2.532 -3.569 11.719 1.00 93.56 106 GLY A C 1
ATOM 833 O O . GLY A 1 106 ? -3.251 -2.842 11.043 1.00 93.56 106 GLY A O 1
ATOM 834 N N . GLY A 1 107 ? -2.732 -4.888 11.756 1.00 95.31 107 GLY A N 1
ATOM 835 C CA . GLY A 1 107 ? -3.856 -5.516 11.041 1.00 95.31 107 GLY A CA 1
ATOM 836 C C . GLY A 1 107 ? -3.758 -5.436 9.510 1.00 95.31 107 GLY A C 1
ATOM 837 O O . GLY A 1 107 ? -4.776 -5.327 8.832 1.00 95.31 107 GLY A O 1
ATOM 838 N N . LEU A 1 108 ? -2.539 -5.466 8.960 1.00 97.38 108 LEU A N 1
ATOM 839 C CA . LEU A 1 108 ? -2.306 -5.533 7.518 1.00 97.38 108 LEU A CA 1
ATOM 840 C C . LEU A 1 108 ? -2.663 -6.926 6.982 1.00 97.38 108 LEU A C 1
ATOM 842 O O . LEU A 1 108 ? -2.123 -7.931 7.446 1.00 97.38 108 LEU A O 1
ATOM 846 N N . ARG A 1 109 ? -3.528 -6.985 5.969 1.00 98.38 109 ARG A N 1
ATOM 847 C CA . ARG A 1 109 ? -3.891 -8.225 5.275 1.00 98.38 109 ARG A CA 1
ATOM 848 C C . ARG A 1 109 ? -3.537 -8.129 3.800 1.00 98.38 109 ARG A C 1
ATOM 850 O O . ARG A 1 109 ? -3.984 -7.218 3.114 1.00 98.38 109 ARG A O 1
ATOM 857 N N . PHE A 1 110 ? -2.779 -9.102 3.308 1.00 97.88 110 PHE A N 1
ATOM 858 C CA . PHE A 1 110 ? -2.444 -9.242 1.894 1.00 97.88 110 PHE A CA 1
ATOM 859 C C . PHE A 1 110 ? -2.859 -10.643 1.431 1.00 97.88 110 PHE A C 1
ATOM 861 O O . PHE A 1 110 ? -2.149 -11.613 1.686 1.00 97.88 110 PHE A O 1
ATOM 868 N N . SER A 1 111 ? -4.042 -10.784 0.824 1.00 98.19 111 SER A N 1
ATOM 869 C CA . SER A 1 111 ? -4.632 -12.108 0.559 1.00 98.19 111 SER A CA 1
ATOM 870 C C . SER A 1 111 ? -5.393 -12.191 -0.758 1.00 98.19 111 SER A C 1
ATOM 872 O O . SER A 1 111 ? -6.072 -11.250 -1.142 1.00 98.19 111 SER A O 1
ATOM 874 N N . GLY A 1 112 ? -5.323 -13.337 -1.439 1.00 98.06 112 GLY A N 1
ATOM 875 C CA . GLY A 1 112 ? -6.051 -13.562 -2.695 1.00 98.06 112 GLY A CA 1
ATOM 876 C C . GLY A 1 112 ? -5.527 -12.755 -3.888 1.00 98.06 112 GLY A C 1
ATOM 877 O O . GLY A 1 112 ? -6.163 -12.744 -4.933 1.00 98.06 112 GLY A O 1
ATOM 878 N N . ASN A 1 113 ? -4.385 -12.076 -3.747 1.00 97.69 113 ASN A N 1
ATOM 879 C CA . ASN A 1 113 ? -3.761 -11.343 -4.843 1.00 97.69 113 ASN A CA 1
ATOM 880 C C . ASN A 1 113 ? -3.060 -12.306 -5.808 1.00 97.69 113 ASN A C 1
ATOM 882 O O . ASN A 1 113 ? -2.392 -13.249 -5.381 1.00 97.69 113 ASN A O 1
ATOM 886 N N . GLN A 1 114 ? -3.165 -12.032 -7.103 1.00 96.69 114 GLN A N 1
ATOM 887 C CA . GLN A 1 114 ? -2.483 -12.776 -8.150 1.00 96.69 114 GLN A CA 1
ATOM 888 C C . GLN A 1 114 ? -1.178 -12.078 -8.536 1.00 96.69 114 GLN A C 1
ATOM 890 O O . GLN A 1 114 ? -1.176 -10.891 -8.861 1.00 96.69 114 GLN A O 1
ATOM 895 N N . MET A 1 115 ? -0.086 -12.841 -8.552 1.00 93.88 115 MET A N 1
ATOM 896 C CA . MET A 1 115 ? 1.222 -12.390 -9.025 1.00 93.88 115 MET A CA 1
ATOM 897 C C . MET A 1 115 ? 1.474 -12.961 -10.415 1.00 93.88 115 MET A C 1
ATOM 899 O O . MET A 1 115 ? 1.520 -14.178 -10.592 1.00 93.88 115 MET A O 1
ATOM 903 N N . VAL A 1 116 ? 1.628 -12.086 -11.399 1.00 92.94 116 VAL A N 1
ATOM 904 C CA . VAL A 1 116 ? 1.937 -12.442 -12.782 1.00 92.94 116 VAL A CA 1
ATOM 905 C C . VAL A 1 116 ? 3.302 -11.865 -13.113 1.00 92.94 116 VAL A C 1
ATOM 907 O O . VAL A 1 116 ? 3.546 -10.673 -12.929 1.00 92.94 116 VAL A O 1
ATOM 910 N N . ARG A 1 117 ? 4.199 -12.710 -13.619 1.00 86.12 117 ARG A N 1
ATOM 911 C CA . ARG A 1 117 ? 5.486 -12.240 -14.124 1.00 86.12 117 ARG A CA 1
ATOM 912 C C . ARG A 1 117 ? 5.243 -11.438 -15.403 1.00 86.12 117 ARG A C 1
ATOM 914 O O . ARG A 1 117 ? 4.729 -11.987 -16.375 1.00 86.12 117 ARG A O 1
ATOM 921 N N . GLY A 1 118 ? 5.585 -10.153 -15.386 1.00 74.56 118 GLY A N 1
ATOM 922 C CA . GLY A 1 118 ? 5.555 -9.307 -16.581 1.00 74.56 118 GLY A CA 1
ATOM 923 C C . GLY A 1 118 ? 6.649 -9.703 -17.576 1.00 74.56 118 GLY A C 1
ATOM 924 O O . GLY A 1 118 ? 7.643 -10.320 -17.198 1.00 74.56 118 GLY A O 1
ATOM 925 N N . ALA A 1 119 ? 6.492 -9.354 -18.851 1.00 69.06 119 ALA A N 1
ATOM 926 C CA . ALA A 1 119 ? 7.622 -9.392 -19.776 1.00 69.06 119 ALA A CA 1
ATOM 927 C C . ALA A 1 119 ? 8.567 -8.236 -19.415 1.00 69.06 119 ALA A C 1
ATOM 929 O O . ALA A 1 119 ? 8.111 -7.103 -19.267 1.00 69.06 119 ALA A O 1
ATOM 930 N N . ALA A 1 120 ? 9.859 -8.517 -19.229 1.00 56.16 120 ALA A N 1
ATOM 931 C CA . ALA A 1 120 ? 10.850 -7.476 -18.989 1.00 56.16 120 ALA A CA 1
ATOM 932 C C . ALA A 1 120 ? 10.791 -6.445 -20.125 1.00 56.16 120 ALA A C 1
ATOM 934 O O . ALA A 1 120 ? 10.820 -6.823 -21.300 1.00 56.16 120 ALA A O 1
ATOM 935 N N . TYR A 1 121 ? 10.768 -5.152 -19.793 1.00 52.62 121 TYR A N 1
ATOM 936 C CA . TYR A 1 121 ? 11.317 -4.165 -20.715 1.00 52.62 121 TYR A CA 1
ATOM 937 C C . TYR A 1 121 ? 12.805 -4.504 -20.823 1.00 52.62 121 TYR A C 1
ATOM 939 O O . TYR A 1 121 ? 13.584 -4.178 -19.934 1.00 52.62 121 TYR A O 1
ATOM 947 N N . ALA A 1 122 ? 13.173 -5.279 -21.844 1.00 37.91 122 ALA A N 1
ATOM 948 C CA . ALA A 1 122 ? 14.564 -5.520 -22.180 1.00 37.91 122 ALA A CA 1
ATOM 949 C C . ALA A 1 122 ? 15.161 -4.169 -22.590 1.00 37.91 122 ALA A C 1
ATOM 951 O O . ALA A 1 122 ? 14.867 -3.672 -23.677 1.00 37.91 122 ALA A O 1
ATOM 952 N N . SER A 1 123 ? 15.912 -3.549 -21.682 1.00 40.97 123 SER A N 1
ATOM 953 C CA . SER A 1 123 ? 16.848 -2.471 -22.002 1.00 40.97 123 SER A CA 1
ATOM 954 C C . SER A 1 123 ? 18.235 -3.056 -22.187 1.00 40.97 123 SER A C 1
ATOM 956 O O . SER A 1 123 ? 18.657 -3.773 -21.248 1.00 40.97 123 SER A O 1
#

Radius of gyration: 14.37 Å; Cα contacts (8 Å, |Δi|>4): 312; chains: 1; bounding box: 30×33×42 Å

Nearest PDB structures (foldseek):
  7jwf-assembly2_C-2  TM=9.141E-01  e=1.386E-06  Pseudoalteromonas distincta
  7jw4-assembly2_B  TM=8.023E-01  e=1.113E-06  Pseudoalteromonas distincta
  7jw4-assembly1_A-2  TM=7.941E-01  e=9.447E-07  Pseudoalteromonas distincta
  8yk1-assembly3_C  TM=9.239E-01  e=2.968E-05  Bifidobacterium bifidum JCM 1254
  7jwf-assembly1_A  TM=8.008E-01  e=2.395E-06  Pseudoalteromonas distincta

Mean predicted aligned error: 6.7 Å

Sequence (123 aa):
MLVTTPEQAVIEGNFFSTAGAAILIEGDINYWFESGAVTDLLIRKNRFENCLSSAYAGDWGRAVIAIRPSFQPDGVESAPYHRNIRIEENTFVAFDYPVLYARSVGGLRFSGNQMVRGAAYAS

Foldseek 3Di:
DEDADLDAEEAEDEEDAALAARYEYEYEPDDPVPHFAHEAYHYAHYEYANHNVHPPRPPRHQANHEEDYPDDAPDPPDQQRYEHYAHAHYEYADAPGHHYDYDSYYNYHDDNYHYHDHDDPPD

Solvent-accessible surface area (backbone atoms only — not comparable to full-atom values): 6730 Å² total; per-residue (Å²): 82,82,51,40,54,52,55,81,45,76,50,66,70,46,80,39,70,28,51,30,28,45,36,36,36,47,31,33,88,82,86,67,70,72,31,54,48,36,49,32,36,40,39,29,51,27,39,40,37,59,47,46,71,38,95,79,29,63,93,67,34,67,9,34,36,30,36,36,54,75,65,82,74,94,47,93,86,49,78,49,61,27,29,41,36,35,41,32,48,25,39,38,32,45,65,100,65,52,61,70,36,80,46,52,59,37,70,68,41,82,48,75,53,48,83,40,81,39,82,72,84,84,123

Secondary structure (DSSP, 8-state):
-EE--SS-EEEES-EE--SS-SEEE--BSSSS--B-----EEEES-EEESTT--TT-GGG-SSSEEE--SSPPS-TTSPPSEE-EEEES-EEEESSS-SEEE-SEES-EEESPEEEEPPP---

pLDDT: mean 83.2, std 15.26, range [37.91, 98.62]